Protein AF-A0A380JGJ1-F1 (afdb_monomer_lite)

Sequence (74 aa):
MQTAIDVINKIGTLGGVIGLGILAASFLLFMIGLGSQDNGRQQSGTIGMIAGGAFGVVWKLIFTAIATMLGAIG

Organism: NCBI:txid764290

Foldseek 3Di:
DVVVLVVLLVQLQVQLVQLVVQLVVLCVQLVVCVVVVPVVSVVSSVVSNCVSNVRSVVSNVVSNVVSVVVVVVD

pLDDT: mean 91.18, std 5.39, range [59.09, 96.5]

Structure (mmCIF, N/CA/C/O backbone):
data_AF-A0A380JGJ1-F1
#
_entry.id   AF-A0A380JGJ1-F1
#
loop_
_atom_site.group_PDB
_atom_site.id
_atom_site.type_symbol
_atom_site.label_atom_id
_atom_site.label_alt_id
_atom_site.label_comp_id
_atom_site.label_asym_id
_atom_site.label_entity_id
_atom_site.label_seq_id
_atom_site.pdbx_PDB_ins_code
_atom_site.Cartn_x
_atom_site.Cartn_y
_atom_site.Cartn_z
_atom_site.occupancy
_atom_site.B_iso_or_equiv
_atom_site.auth_seq_id
_atom_site.auth_comp_id
_atom_site.auth_asym_id
_atom_site.auth_atom_id
_atom_site.pdbx_PDB_model_num
ATOM 1 N N . MET A 1 1 ? -22.017 0.403 17.680 1.00 76.81 1 MET A N 1
ATOM 2 C CA . MET A 1 1 ? -20.540 0.517 17.702 1.00 76.81 1 MET A CA 1
ATOM 3 C C . MET A 1 1 ? -19.879 -0.395 16.682 1.00 76.81 1 MET A C 1
ATOM 5 O O . MET A 1 1 ? -19.102 0.116 15.888 1.00 76.81 1 MET A O 1
ATOM 9 N N . GLN A 1 2 ? -20.265 -1.673 16.595 1.00 83.12 2 GLN A N 1
ATOM 10 C CA . GLN A 1 2 ? -19.705 -2.621 15.620 1.00 83.12 2 GLN A CA 1
ATOM 11 C C . GLN A 1 2 ? -19.692 -2.117 14.163 1.00 83.12 2 GLN A C 1
ATOM 13 O O . GLN A 1 2 ? -18.652 -2.130 13.517 1.00 83.12 2 GLN A O 1
ATOM 18 N N . THR A 1 3 ? -20.803 -1.555 13.673 1.00 87.62 3 THR A N 1
ATOM 19 C CA . THR A 1 3 ? -20.891 -1.007 12.306 1.00 87.62 3 THR A CA 1
ATOM 20 C C . THR A 1 3 ? -19.856 0.088 12.026 1.00 87.62 3 THR A C 1
ATOM 22 O O . THR A 1 3 ? -19.331 0.168 10.921 1.00 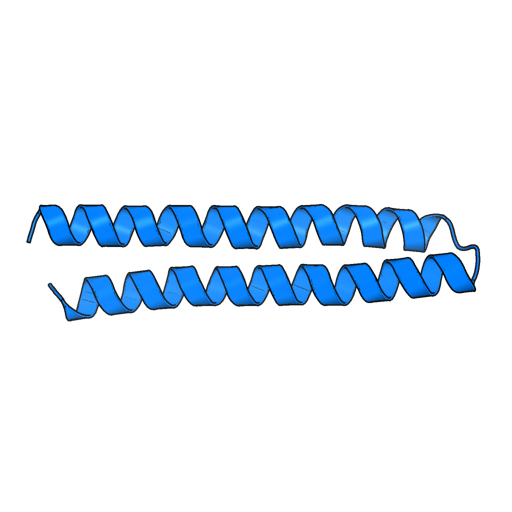87.62 3 THR A O 1
ATOM 25 N N . ALA A 1 4 ? -19.540 0.930 13.015 1.00 84.56 4 ALA A N 1
ATOM 26 C CA . ALA A 1 4 ? -18.552 1.997 12.856 1.00 84.56 4 ALA A CA 1
ATOM 27 C C . ALA A 1 4 ? -17.124 1.432 12.790 1.00 84.56 4 ALA A C 1
ATOM 29 O O . ALA A 1 4 ? -16.339 1.850 11.941 1.00 84.56 4 ALA A O 1
ATOM 30 N N . ILE A 1 5 ? -16.816 0.438 13.627 1.00 87.88 5 ILE A N 1
ATOM 31 C CA . ILE A 1 5 ? -15.535 -0.286 13.619 1.00 87.88 5 ILE A CA 1
ATOM 32 C C . ILE A 1 5 ? -15.320 -0.963 12.259 1.00 87.88 5 ILE A C 1
ATOM 34 O O . ILE A 1 5 ? -14.254 -0.829 11.656 1.00 87.88 5 ILE A O 1
ATOM 38 N N . ASP A 1 6 ? -16.353 -1.619 11.727 1.00 89.94 6 ASP A N 1
ATOM 39 C CA . ASP A 1 6 ? -16.293 -2.294 10.429 1.00 89.94 6 ASP A CA 1
ATOM 40 C C . ASP A 1 6 ? -16.061 -1.311 9.273 1.00 89.94 6 ASP A C 1
ATOM 42 O O . ASP A 1 6 ? -15.296 -1.600 8.350 1.00 89.94 6 ASP A O 1
ATOM 46 N N . VAL A 1 7 ? -16.683 -0.128 9.319 1.00 91.00 7 VAL A N 1
ATOM 47 C CA . VAL A 1 7 ? -16.455 0.936 8.328 1.00 91.00 7 VAL A CA 1
ATOM 48 C C . VAL A 1 7 ? -15.009 1.432 8.383 1.00 91.00 7 VAL A C 1
ATOM 50 O O . VAL A 1 7 ? -14.359 1.524 7.343 1.00 91.00 7 VAL A O 1
ATOM 53 N N . ILE A 1 8 ? -14.469 1.692 9.574 1.00 90.19 8 ILE A N 1
ATOM 54 C CA . ILE A 1 8 ? -13.088 2.166 9.753 1.00 90.19 8 ILE A CA 1
ATOM 55 C C . ILE A 1 8 ? -12.084 1.116 9.255 1.00 90.19 8 ILE A C 1
ATOM 57 O O . ILE A 1 8 ? -11.162 1.449 8.507 1.00 90.19 8 ILE A O 1
ATOM 61 N N . ASN A 1 9 ? -12.303 -0.163 9.570 1.00 90.06 9 ASN A N 1
ATOM 62 C CA . ASN A 1 9 ? -11.481 -1.263 9.061 1.00 90.06 9 ASN A CA 1
ATOM 63 C C . ASN A 1 9 ? -11.527 -1.374 7.529 1.00 90.06 9 ASN A C 1
ATOM 65 O O . ASN A 1 9 ? -10.497 -1.603 6.881 1.00 90.06 9 ASN A O 1
ATOM 69 N N . LYS A 1 10 ? -12.700 -1.167 6.919 1.00 91.44 10 LYS A N 1
ATOM 70 C CA . LYS A 1 10 ? -12.837 -1.121 5.455 1.00 91.44 10 LYS A CA 1
ATOM 71 C C . LYS A 1 10 ? -12.071 0.053 4.847 1.00 91.44 10 LYS A C 1
ATOM 73 O O . LYS A 1 10 ? -11.411 -0.141 3.830 1.00 91.44 10 LYS A O 1
ATOM 78 N N . ILE A 1 11 ? -12.085 1.230 5.475 1.00 90.69 11 ILE A N 1
ATOM 79 C CA . ILE A 1 11 ? -11.308 2.398 5.021 1.00 90.69 11 ILE A CA 1
ATOM 80 C C . ILE A 1 11 ? -9.801 2.121 5.104 1.00 90.69 11 ILE A C 1
ATOM 82 O O . ILE A 1 11 ? -9.064 2.425 4.163 1.00 90.69 11 ILE A O 1
ATOM 86 N N . GLY A 1 12 ? -9.337 1.496 6.189 1.00 87.81 12 GLY A N 1
ATOM 87 C CA . GLY A 1 12 ? -7.941 1.073 6.323 1.00 87.81 12 GLY A CA 1
ATOM 88 C C . GLY A 1 12 ? -7.522 0.084 5.237 1.00 87.81 12 GLY A C 1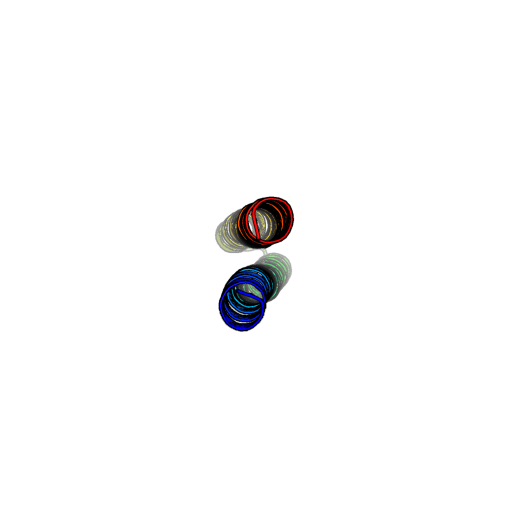
ATOM 89 O O . GLY A 1 12 ? -6.452 0.215 4.642 1.00 87.81 12 GLY A O 1
ATOM 90 N N . THR A 1 13 ? -8.399 -0.867 4.917 1.00 91.94 13 THR A N 1
ATOM 91 C CA . THR A 1 13 ? -8.178 -1.839 3.837 1.00 91.94 13 THR A CA 1
ATOM 92 C C . THR A 1 13 ? -8.134 -1.160 2.468 1.00 91.94 13 THR A C 1
ATOM 94 O O . THR A 1 13 ? -7.234 -1.446 1.682 1.00 91.94 13 THR A O 1
ATOM 97 N N . LEU A 1 14 ? -9.045 -0.220 2.202 1.00 92.44 14 LEU A N 1
ATOM 98 C CA . LEU A 1 14 ? -9.094 0.555 0.959 1.00 92.44 14 LEU A CA 1
ATOM 99 C C . LEU A 1 14 ? -7.799 1.327 0.706 1.00 92.44 14 LEU A C 1
ATOM 101 O O . LEU A 1 14 ? -7.244 1.222 -0.384 1.00 92.44 14 LEU A O 1
ATOM 105 N N . GLY A 1 15 ? -7.273 2.056 1.692 1.00 88.25 15 GLY A N 1
ATOM 106 C CA . GLY A 1 15 ? -6.007 2.767 1.486 1.00 88.25 15 GLY A CA 1
ATOM 107 C C . GLY A 1 15 ? -4.808 1.828 1.334 1.00 88.25 15 GLY A C 1
ATOM 108 O O . GLY A 1 15 ? -3.904 2.130 0.560 1.00 88.25 15 GLY A O 1
ATOM 109 N N . GLY A 1 16 ? -4.842 0.642 1.954 1.00 90.25 16 GLY A N 1
ATOM 110 C CA . GLY A 1 16 ? -3.881 -0.427 1.665 1.00 90.25 16 GLY A CA 1
ATOM 111 C C . GLY A 1 16 ? -3.924 -0.885 0.200 1.00 90.25 16 GLY A C 1
ATOM 112 O O . GLY A 1 16 ? -2.881 -0.999 -0.442 1.00 90.25 16 GLY A O 1
ATOM 113 N N . VAL A 1 17 ? -5.124 -1.084 -0.355 1.00 92.56 17 VAL A N 1
ATOM 114 C CA . VAL A 1 17 ? -5.325 -1.442 -1.772 1.00 92.56 17 VAL A CA 1
ATOM 115 C C . VAL A 1 17 ? -4.856 -0.322 -2.702 1.00 92.56 17 VAL A C 1
ATOM 117 O O . VAL A 1 17 ? -4.173 -0.597 -3.686 1.00 92.56 17 VAL A O 1
ATOM 120 N N . ILE A 1 18 ? -5.159 0.938 -2.380 1.00 93.00 18 ILE A N 1
ATOM 121 C CA . ILE A 1 18 ? -4.690 2.099 -3.152 1.00 93.00 18 ILE A CA 1
ATOM 122 C C . ILE A 1 18 ? -3.157 2.155 -3.157 1.00 93.00 18 ILE A C 1
ATOM 124 O O . ILE A 1 18 ? -2.556 2.311 -4.219 1.00 93.00 18 ILE A O 1
ATOM 128 N N . GLY A 1 19 ? -2.514 1.959 -2.001 1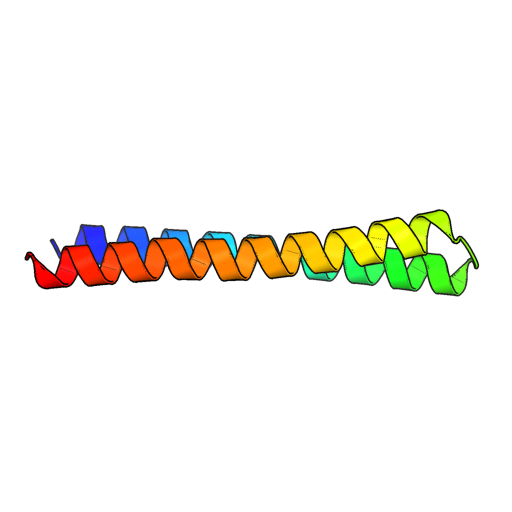.00 92.12 19 GLY A N 1
ATOM 129 C CA . GLY A 1 19 ? -1.054 1.908 -1.900 1.00 92.12 19 GLY A CA 1
ATOM 130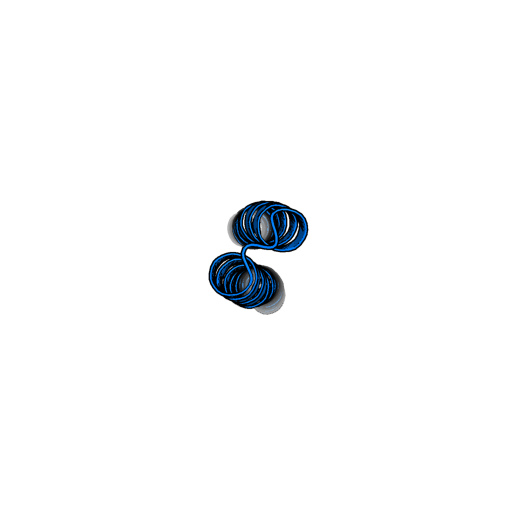 C C . GLY A 1 19 ? -0.432 0.795 -2.748 1.00 92.12 19 GLY A C 1
ATOM 131 O O . GLY A 1 19 ? 0.543 1.039 -3.458 1.00 92.12 19 GLY A O 1
ATOM 132 N N . LEU A 1 20 ? -1.040 -0.399 -2.762 1.00 92.69 20 LEU A N 1
ATOM 133 C CA . LEU A 1 20 ? -0.625 -1.495 -3.648 1.00 92.69 20 LEU A CA 1
ATOM 134 C C . LEU A 1 20 ? -0.800 -1.147 -5.131 1.00 92.69 20 LEU A C 1
ATOM 136 O O . LEU A 1 20 ? 0.069 -1.478 -5.933 1.00 92.69 20 LEU A O 1
ATOM 140 N N . GLY A 1 21 ? -1.881 -0.456 -5.500 1.00 94.38 21 GLY A N 1
ATOM 141 C CA . GLY A 1 21 ? -2.102 0.016 -6.869 1.00 94.38 21 GLY A CA 1
ATOM 142 C C . GLY A 1 21 ? -1.020 0.995 -7.331 1.00 94.38 21 GLY A C 1
ATOM 143 O O . GLY A 1 21 ? -0.462 0.834 -8.417 1.00 94.38 21 GLY A O 1
ATOM 144 N N . ILE A 1 22 ? -0.662 1.961 -6.480 1.00 93.94 22 ILE A N 1
ATOM 145 C CA . ILE A 1 22 ? 0.432 2.908 -6.741 1.00 93.94 22 ILE A CA 1
ATOM 146 C C . ILE A 1 22 ? 1.765 2.163 -6.866 1.00 93.94 22 ILE A C 1
ATOM 148 O O . ILE A 1 22 ? 2.527 2.423 -7.799 1.00 93.94 22 ILE A O 1
ATOM 152 N N . LEU A 1 23 ? 2.037 1.212 -5.968 1.00 94.31 23 LEU A N 1
ATOM 153 C CA . LEU A 1 23 ? 3.256 0.405 -5.999 1.00 94.31 23 LEU A CA 1
ATOM 154 C C . LEU A 1 23 ? 3.359 -0.398 -7.300 1.00 94.31 23 LEU A C 1
ATOM 156 O O . LEU A 1 23 ? 4.395 -0.350 -7.958 1.00 94.31 23 LEU A O 1
ATOM 160 N N . ALA A 1 24 ? 2.284 -1.075 -7.710 1.00 95.94 24 ALA A N 1
ATOM 161 C CA . ALA A 1 24 ? 2.247 -1.858 -8.941 1.00 95.94 24 ALA A CA 1
ATOM 162 C C . ALA A 1 24 ? 2.452 -0.985 -10.191 1.00 95.94 24 ALA A C 1
ATOM 164 O O . ALA A 1 24 ? 3.265 -1.322 -11.052 1.00 95.94 24 ALA A O 1
ATOM 165 N N . ALA A 1 25 ? 1.781 0.168 -10.275 1.00 95.00 25 ALA A N 1
ATOM 166 C CA . ALA A 1 25 ? 1.965 1.110 -11.381 1.00 95.00 25 ALA A CA 1
ATOM 167 C C . ALA A 1 25 ? 3.405 1.651 -11.444 1.00 95.00 25 ALA A C 1
ATOM 169 O O . ALA A 1 25 ? 3.995 1.759 -12.519 1.00 95.00 25 ALA A O 1
ATOM 170 N N . SER A 1 26 ? 3.996 1.937 -10.285 1.00 95.38 26 SER A N 1
ATOM 171 C CA . SER A 1 26 ? 5.367 2.444 -10.185 1.00 95.38 26 SER A CA 1
ATOM 172 C C . SER A 1 26 ? 6.411 1.377 -10.520 1.00 95.38 26 SER A C 1
ATOM 174 O O . SER A 1 26 ? 7.420 1.683 -11.154 1.00 95.38 26 SER A O 1
ATOM 176 N N . PHE A 1 27 ? 6.145 0.114 -10.175 1.00 95.56 27 PHE A N 1
ATOM 177 C CA . PHE A 1 27 ? 6.962 -1.026 -10.587 1.00 95.56 27 PHE A CA 1
ATOM 178 C C . PHE A 1 27 ? 6.952 -1.207 -12.110 1.00 95.56 27 PHE A C 1
ATOM 180 O O . PHE A 1 27 ? 8.007 -1.393 -12.716 1.00 95.56 27 PHE A O 1
ATOM 187 N N . LEU A 1 28 ? 5.787 -1.078 -12.755 1.00 95.06 28 LEU A N 1
ATOM 188 C CA . LEU A 1 28 ? 5.699 -1.106 -14.218 1.00 95.06 28 LEU A CA 1
ATOM 189 C C . LEU A 1 28 ? 6.498 0.038 -14.856 1.00 95.06 28 LEU A C 1
ATOM 191 O O . LEU A 1 28 ? 7.232 -0.191 -15.816 1.00 95.06 28 LEU A O 1
ATOM 195 N N . LEU A 1 29 ? 6.412 1.251 -14.302 1.00 93.50 29 LEU A N 1
ATOM 196 C CA . LEU A 1 29 ? 7.186 2.396 -14.784 1.00 93.50 29 LEU A CA 1
ATOM 197 C C . LEU A 1 29 ? 8.699 2.159 -14.662 1.00 93.50 29 LEU A C 1
ATOM 199 O O . LEU A 1 29 ? 9.446 2.448 -15.598 1.00 93.50 29 LEU A O 1
ATOM 203 N N . PHE A 1 30 ? 9.137 1.587 -13.539 1.00 95.75 30 PHE A N 1
ATOM 204 C CA . PHE A 1 30 ? 10.527 1.198 -13.317 1.00 95.75 30 PHE A CA 1
ATOM 205 C C . PHE A 1 30 ? 11.003 0.170 -14.353 1.00 95.75 30 PHE A C 1
ATOM 207 O O . PHE A 1 30 ? 12.045 0.366 -14.975 1.00 95.75 30 PHE A O 1
ATOM 214 N N . MET A 1 31 ? 10.215 -0.882 -14.598 1.00 96.50 31 MET A N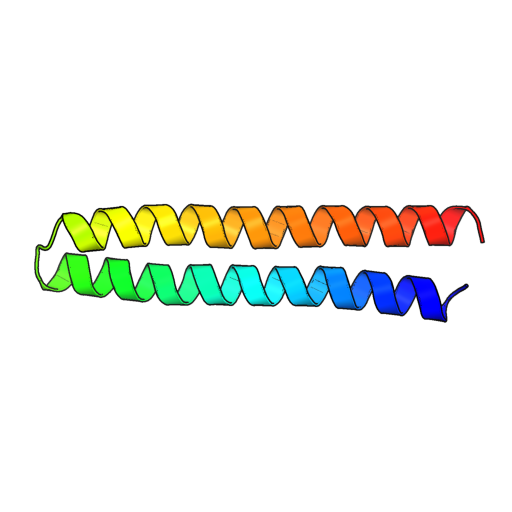 1
ATOM 215 C CA . MET A 1 31 ? 10.526 -1.921 -15.588 1.00 96.50 31 MET A CA 1
ATOM 216 C C . MET A 1 31 ? 10.628 -1.363 -17.011 1.00 96.50 31 MET A C 1
ATOM 218 O O . MET A 1 31 ? 11.536 -1.731 -17.756 1.00 96.50 31 MET A O 1
ATOM 222 N N . ILE A 1 32 ? 9.738 -0.439 -17.383 1.00 95.25 32 ILE A N 1
ATOM 223 C CA . ILE A 1 32 ? 9.815 0.261 -18.671 1.00 95.25 32 ILE A CA 1
ATOM 224 C C . ILE A 1 32 ? 11.101 1.094 -18.741 1.00 95.25 32 ILE A C 1
ATOM 226 O O . ILE A 1 32 ? 11.799 1.048 -19.750 1.00 95.25 32 ILE A O 1
ATOM 230 N N . GLY A 1 33 ? 11.440 1.814 -17.667 1.00 94.25 33 GLY A N 1
ATOM 231 C CA . GLY A 1 33 ? 12.673 2.596 -17.575 1.00 94.25 33 GLY A CA 1
ATOM 232 C C . GLY A 1 33 ? 13.944 1.749 -17.674 1.00 94.25 33 GLY A C 1
ATOM 233 O O . GLY A 1 33 ? 14.916 2.184 -18.291 1.00 94.25 33 GLY A O 1
ATOM 234 N N . LEU A 1 34 ? 13.942 0.533 -17.118 1.00 94.75 34 LEU A N 1
ATOM 235 C CA . LEU A 1 34 ? 15.024 -0.438 -17.302 1.00 94.75 34 LEU A CA 1
ATOM 236 C C . LEU A 1 34 ? 15.147 -0.860 -18.769 1.00 94.75 34 LEU A C 1
ATOM 238 O O . LEU A 1 34 ? 16.241 -0.820 -19.327 1.00 94.75 34 LEU A O 1
ATOM 242 N N . GLY A 1 35 ? 14.029 -1.215 -19.408 1.00 95.56 35 GLY A N 1
ATOM 243 C CA . GLY A 1 35 ? 14.010 -1.660 -20.804 1.00 95.56 35 GLY A CA 1
ATOM 244 C C . GLY A 1 35 ? 14.449 -0.585 -21.801 1.00 95.56 35 GLY A C 1
ATOM 245 O O . GLY A 1 35 ? 15.083 -0.903 -22.804 1.00 95.56 35 GLY A O 1
ATOM 246 N N . SER A 1 36 ? 14.158 0.688 -21.522 1.00 94.88 36 SER A N 1
ATOM 247 C CA . SER A 1 36 ? 14.551 1.814 -22.376 1.00 94.88 36 SER A CA 1
ATOM 248 C C . SER A 1 36 ? 15.848 2.509 -21.950 1.00 94.88 36 SER A C 1
ATOM 250 O O . SER A 1 36 ? 16.187 3.526 -22.547 1.00 94.88 36 SER A O 1
ATOM 252 N N . GLN A 1 37 ? 16.544 2.014 -20.915 1.00 94.19 37 GLN A N 1
ATOM 253 C CA . GLN A 1 37 ? 17.686 2.693 -20.276 1.00 94.19 37 GLN A CA 1
ATOM 254 C C . GLN A 1 37 ? 17.390 4.168 -19.920 1.00 94.19 37 GLN A C 1
ATOM 256 O O . GLN A 1 37 ? 18.264 5.032 -19.953 1.00 94.19 37 GLN A O 1
ATOM 261 N N . ASP A 1 38 ? 16.134 4.461 -19.569 1.00 95.25 38 ASP A N 1
ATOM 262 C CA . ASP A 1 38 ? 15.676 5.791 -19.168 1.00 95.25 38 ASP A CA 1
ATOM 263 C C . ASP A 1 38 ? 15.803 5.926 -17.650 1.00 95.25 38 ASP A C 1
ATOM 265 O O . ASP A 1 38 ? 14.960 5.454 -16.876 1.00 95.25 38 ASP A O 1
ATOM 269 N N . ASN A 1 39 ? 16.883 6.582 -17.230 1.00 93.62 39 ASN A N 1
ATOM 270 C CA . ASN A 1 39 ? 17.205 6.770 -15.821 1.00 93.62 39 ASN A CA 1
ATOM 271 C C . ASN A 1 39 ? 16.138 7.600 -15.078 1.00 93.62 39 ASN A C 1
ATOM 273 O O . ASN A 1 39 ? 15.917 7.394 -13.885 1.00 93.62 39 ASN A O 1
ATOM 277 N N . GLY A 1 40 ? 15.431 8.496 -15.779 1.00 94.44 40 GLY A N 1
ATOM 278 C CA . GLY A 1 40 ? 14.345 9.287 -15.201 1.00 94.44 40 GLY A CA 1
ATOM 279 C C . GLY A 1 40 ? 13.162 8.405 -14.810 1.00 94.44 40 GLY A C 1
ATOM 280 O O . GLY A 1 40 ? 12.687 8.458 -13.676 1.00 94.44 40 GLY A O 1
ATOM 281 N N . ARG A 1 41 ? 12.739 7.509 -15.709 1.00 91.56 41 ARG A N 1
ATOM 282 C CA . ARG A 1 41 ? 11.661 6.542 -15.431 1.00 91.56 41 ARG A CA 1
ATOM 283 C C . ARG A 1 41 ? 12.029 5.538 -14.343 1.00 91.56 41 ARG A C 1
ATOM 285 O O . ARG A 1 41 ? 11.174 5.205 -13.524 1.00 91.56 41 ARG A O 1
ATOM 292 N N . GLN A 1 42 ? 13.287 5.098 -14.288 1.00 93.69 42 GLN A N 1
ATOM 293 C CA . GLN A 1 42 ? 13.770 4.230 -13.207 1.00 93.69 42 GLN A CA 1
ATOM 294 C C . GLN A 1 42 ? 13.694 4.936 -11.847 1.00 93.69 42 GLN A C 1
ATOM 296 O O . GLN A 1 42 ? 13.185 4.375 -10.872 1.00 93.69 42 GLN A O 1
ATOM 301 N N . GLN A 1 43 ? 14.132 6.193 -11.776 1.00 95.56 43 GLN A N 1
ATOM 302 C CA . GLN A 1 43 ? 14.080 6.963 -10.539 1.00 95.56 43 GLN A CA 1
ATOM 303 C C . GLN A 1 43 ? 12.634 7.227 -10.100 1.00 95.56 43 GLN A C 1
ATOM 305 O O . GLN A 1 43 ? 12.284 6.957 -8.950 1.00 95.56 43 GLN A O 1
ATOM 310 N N . SER A 1 44 ? 11.771 7.689 -11.009 1.00 93.88 44 SER A N 1
ATOM 311 C CA . SER A 1 44 ? 10.355 7.927 -10.708 1.00 93.88 44 SER A CA 1
ATOM 312 C C . SER A 1 44 ? 9.627 6.649 -10.294 1.00 93.88 44 SER A C 1
ATOM 314 O O . SER A 1 44 ? 8.858 6.675 -9.335 1.00 93.88 44 SER A O 1
ATOM 316 N N . GLY A 1 45 ? 9.899 5.521 -10.958 1.00 92.94 45 GLY A N 1
ATOM 317 C CA . GLY A 1 45 ? 9.340 4.222 -10.587 1.00 92.94 45 GLY A CA 1
ATOM 318 C C . GLY A 1 45 ? 9.791 3.770 -9.197 1.00 92.94 45 GLY A C 1
ATOM 319 O O . GLY A 1 45 ? 8.973 3.336 -8.391 1.00 92.94 45 GLY A O 1
ATOM 320 N N . THR A 1 46 ? 11.068 3.959 -8.859 1.00 94.75 46 THR A N 1
ATOM 321 C CA . THR A 1 46 ? 11.595 3.654 -7.517 1.00 94.75 46 THR A CA 1
ATOM 322 C C . THR A 1 46 ? 10.923 4.498 -6.437 1.00 94.75 46 THR A C 1
ATOM 324 O O . THR A 1 46 ? 10.442 3.960 -5.439 1.00 94.75 46 THR A O 1
ATOM 327 N N . ILE A 1 47 ? 10.828 5.813 -6.652 1.00 95.00 47 ILE A N 1
ATOM 328 C CA . ILE A 1 47 ? 10.164 6.733 -5.719 1.00 95.00 47 ILE A CA 1
ATOM 329 C C . ILE A 1 47 ? 8.693 6.349 -5.548 1.00 95.00 47 ILE A C 1
ATOM 331 O O . ILE A 1 47 ? 8.204 6.271 -4.422 1.00 95.00 47 ILE A O 1
ATOM 335 N N . GLY A 1 48 ? 7.993 6.066 -6.646 1.00 94.12 48 GLY A N 1
ATOM 336 C CA . GLY A 1 48 ? 6.586 5.687 -6.617 1.00 94.12 48 GLY A CA 1
ATOM 337 C C . GLY A 1 48 ? 6.333 4.359 -5.897 1.00 94.12 48 GLY A C 1
ATOM 338 O O . GLY A 1 48 ? 5.359 4.246 -5.155 1.00 94.12 48 GLY A O 1
ATOM 339 N N . MET A 1 49 ? 7.230 3.374 -6.031 1.00 96.31 49 MET A N 1
ATOM 340 C CA . MET A 1 49 ? 7.134 2.109 -5.291 1.00 96.31 49 MET A CA 1
ATOM 341 C C . MET A 1 49 ? 7.262 2.330 -3.783 1.00 96.31 49 MET A C 1
ATOM 343 O O . MET A 1 49 ? 6.451 1.807 -3.017 1.00 96.31 49 MET A O 1
ATOM 347 N N . ILE A 1 50 ? 8.240 3.137 -3.358 1.00 95.00 50 ILE A N 1
ATOM 348 C CA . ILE A 1 50 ? 8.441 3.477 -1.944 1.00 95.00 50 ILE A CA 1
ATOM 349 C C . ILE A 1 50 ? 7.233 4.251 -1.413 1.00 95.00 50 ILE A C 1
ATOM 351 O O . ILE A 1 50 ? 6.695 3.898 -0.367 1.00 95.00 50 ILE A O 1
ATOM 355 N N . ALA A 1 51 ? 6.771 5.268 -2.143 1.00 93.38 51 ALA A N 1
ATOM 356 C CA . ALA A 1 51 ? 5.633 6.086 -1.743 1.00 93.38 51 ALA A CA 1
ATOM 357 C C . ALA A 1 51 ? 4.338 5.265 -1.646 1.00 93.38 51 ALA A C 1
ATOM 359 O O . ALA A 1 51 ? 3.639 5.352 -0.640 1.00 93.38 51 ALA A O 1
ATOM 360 N N . GLY A 1 52 ? 4.040 4.433 -2.648 1.00 92.50 52 GLY A N 1
ATOM 361 C CA . GLY A 1 52 ? 2.858 3.568 -2.661 1.00 92.50 52 GLY A CA 1
ATOM 362 C C . GLY A 1 52 ? 2.878 2.530 -1.541 1.00 92.50 52 GLY A C 1
ATOM 363 O O . GLY A 1 52 ? 1.889 2.374 -0.822 1.00 92.50 52 GLY A O 1
ATOM 364 N N . GLY A 1 53 ? 4.024 1.874 -1.334 1.00 91.88 53 GLY A N 1
ATOM 365 C CA . GLY A 1 53 ? 4.213 0.915 -0.245 1.00 91.88 53 GLY A CA 1
ATOM 366 C C . GLY A 1 53 ? 4.081 1.562 1.133 1.00 91.88 53 GLY A C 1
ATOM 367 O O . GLY A 1 53 ? 3.304 1.092 1.964 1.00 91.88 53 GLY A O 1
ATOM 368 N N . ALA A 1 54 ? 4.782 2.675 1.364 1.00 93.19 54 ALA A N 1
ATOM 369 C CA . ALA A 1 54 ? 4.733 3.401 2.629 1.00 93.19 54 ALA A CA 1
ATOM 370 C C . ALA A 1 54 ? 3.326 3.938 2.919 1.00 93.19 54 ALA A C 1
ATOM 372 O O . ALA A 1 54 ? 2.805 3.717 4.011 1.00 93.19 54 ALA A O 1
ATOM 373 N N . PHE A 1 55 ? 2.679 4.575 1.939 1.00 92.69 55 PHE A N 1
ATOM 374 C CA . PHE A 1 55 ? 1.313 5.075 2.079 1.00 92.69 55 PHE A CA 1
ATOM 375 C C . PHE A 1 55 ? 0.336 3.950 2.429 1.00 92.69 55 PHE A C 1
ATOM 377 O O . PHE A 1 55 ? -0.399 4.070 3.406 1.00 92.69 55 PHE A O 1
ATOM 384 N N . GLY A 1 56 ? 0.353 2.839 1.684 1.00 90.81 56 GLY A N 1
ATOM 385 C CA . GLY A 1 56 ? -0.571 1.727 1.913 1.00 9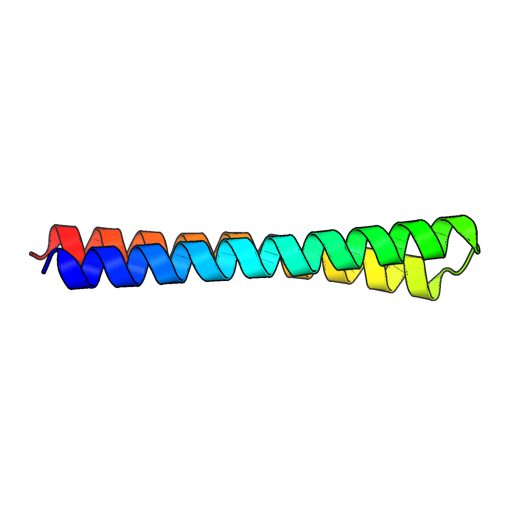0.81 56 GLY A CA 1
ATOM 386 C C . GLY A 1 56 ? -0.411 1.091 3.294 1.00 90.81 56 GLY A C 1
ATOM 387 O O . GLY A 1 56 ? -1.404 0.818 3.971 1.00 90.81 56 GLY A O 1
ATOM 388 N N . VAL A 1 57 ? 0.834 0.894 3.737 1.00 91.06 57 VAL A N 1
ATOM 389 C CA . VAL A 1 57 ? 1.138 0.326 5.058 1.00 91.06 57 VAL A CA 1
ATOM 390 C C . VAL A 1 57 ? 0.728 1.285 6.173 1.00 91.06 57 VAL A C 1
ATOM 392 O O . VAL A 1 57 ? -0.014 0.888 7.071 1.00 91.06 57 VAL A O 1
ATOM 395 N N . VAL A 1 58 ? 1.163 2.547 6.108 1.00 93.50 58 VAL A N 1
ATOM 396 C CA . VAL A 1 58 ? 0.870 3.555 7.138 1.00 93.50 58 VAL A CA 1
ATOM 397 C C . VAL A 1 58 ? -0.631 3.801 7.241 1.00 93.50 58 VAL A C 1
ATOM 399 O O . VAL A 1 58 ? -1.177 3.790 8.343 1.00 93.50 58 VAL A O 1
ATOM 402 N N . TRP A 1 59 ? -1.323 3.945 6.110 1.00 92.62 59 TRP A N 1
ATOM 403 C CA . TRP A 1 59 ? -2.769 4.136 6.090 1.00 92.62 59 TRP A CA 1
ATOM 404 C C . TRP A 1 59 ? -3.496 2.975 6.764 1.00 92.62 59 TRP A C 1
ATOM 406 O O . TRP A 1 59 ? -4.310 3.179 7.666 1.00 92.62 59 TRP A O 1
ATOM 416 N N . LYS A 1 60 ? -3.174 1.737 6.377 1.00 89.69 60 LYS A N 1
ATOM 417 C CA . LYS A 1 60 ? -3.806 0.557 6.967 1.00 89.69 60 LYS A CA 1
ATOM 418 C C . LYS A 1 60 ? -3.554 0.482 8.473 1.00 89.69 60 LYS A C 1
ATOM 420 O O . LYS A 1 60 ? -4.493 0.201 9.217 1.00 89.69 60 LYS A O 1
ATOM 425 N N . LEU A 1 61 ? -2.330 0.757 8.925 1.00 91.25 61 LEU A N 1
ATOM 426 C CA . LEU A 1 61 ? -1.972 0.750 10.346 1.00 91.25 61 LEU A CA 1
ATOM 427 C C . LEU A 1 61 ? -2.779 1.773 11.149 1.00 91.25 61 LEU A C 1
ATOM 429 O O . LEU A 1 61 ? -3.358 1.404 12.168 1.00 91.25 61 LEU A O 1
ATOM 433 N N . ILE A 1 62 ? -2.875 3.018 10.673 1.00 92.00 62 ILE A N 1
ATOM 434 C CA . ILE A 1 62 ? -3.615 4.090 11.358 1.00 92.00 62 ILE A CA 1
ATOM 435 C C . ILE A 1 62 ? -5.080 3.693 11.544 1.00 92.00 62 ILE A C 1
ATOM 437 O O . ILE A 1 62 ? -5.594 3.711 12.659 1.00 92.00 62 ILE A O 1
ATOM 441 N N . PHE A 1 63 ? -5.755 3.279 10.474 1.00 90.75 63 PHE A N 1
ATOM 442 C CA . PHE A 1 63 ? -7.180 2.958 10.548 1.00 90.75 63 PHE A CA 1
ATOM 443 C C . PHE A 1 63 ? -7.456 1.669 11.330 1.00 90.75 63 PHE A C 1
ATOM 445 O O . PHE A 1 63 ? -8.443 1.602 12.058 1.00 90.75 63 PHE A O 1
ATOM 452 N N . THR A 1 64 ? -6.562 0.679 11.267 1.00 89.94 64 THR A N 1
ATOM 453 C CA . THR A 1 64 ? -6.673 -0.530 12.102 1.00 89.94 64 THR A CA 1
ATOM 454 C C . THR A 1 64 ? -6.509 -0.191 13.587 1.00 89.94 64 THR A C 1
ATOM 456 O O . THR A 1 64 ? -7.268 -0.680 14.425 1.00 89.94 64 THR A O 1
ATOM 459 N N . ALA A 1 65 ? -5.561 0.688 13.929 1.00 90.38 65 ALA A N 1
ATOM 460 C CA . ALA A 1 65 ? -5.378 1.168 15.297 1.00 90.38 65 ALA A CA 1
ATOM 461 C C . ALA A 1 65 ? -6.615 1.929 15.796 1.00 90.38 65 ALA A C 1
ATOM 463 O O . ALA A 1 65 ? -7.104 1.642 16.886 1.00 90.38 65 ALA A O 1
ATOM 464 N N . ILE A 1 66 ? -7.182 2.823 14.977 1.00 89.69 66 ILE A N 1
ATOM 465 C CA . ILE A 1 66 ? -8.418 3.548 15.311 1.00 89.69 66 ILE A CA 1
ATOM 466 C C . ILE A 1 66 ? -9.574 2.571 15.551 1.00 89.69 66 ILE A C 1
ATOM 468 O O . ILE A 1 66 ? -10.274 2.695 16.553 1.00 89.69 66 ILE A O 1
ATOM 472 N N . ALA A 1 67 ? -9.766 1.582 14.674 1.00 88.75 67 ALA A N 1
ATOM 473 C CA . ALA A 1 67 ? -10.818 0.579 14.829 1.00 88.75 67 ALA A CA 1
ATOM 474 C C . ALA A 1 67 ? -10.656 -0.227 16.129 1.00 88.75 67 ALA A C 1
ATOM 476 O O . ALA A 1 67 ? -11.637 -0.479 16.827 1.00 88.75 67 ALA A O 1
ATOM 477 N N . THR A 1 68 ? -9.415 -0.573 16.478 1.00 89.62 68 THR A N 1
ATOM 478 C CA . THR A 1 68 ? -9.081 -1.291 17.716 1.00 89.62 68 THR A CA 1
ATOM 479 C C . THR A 1 68 ? -9.395 -0.449 18.951 1.00 89.62 68 THR A C 1
ATOM 481 O O . THR A 1 68 ? -10.040 -0.936 19.874 1.00 89.62 68 THR A O 1
ATOM 484 N N . MET A 1 69 ? -8.999 0.829 18.961 1.00 88.62 69 MET A N 1
ATOM 485 C CA . MET A 1 69 ? -9.303 1.741 20.069 1.00 88.62 69 MET A CA 1
ATOM 486 C C . MET A 1 69 ? -10.810 1.967 20.216 1.00 88.62 69 MET A C 1
ATOM 488 O O . MET A 1 69 ? -11.321 1.963 21.330 1.00 88.62 69 MET A O 1
ATOM 492 N N . LEU A 1 70 ? -11.536 2.104 19.103 1.00 86.38 70 LEU A N 1
ATOM 493 C CA . LEU A 1 70 ? -12.988 2.276 19.124 1.00 86.38 70 LEU A CA 1
ATOM 494 C C . LEU A 1 70 ? -13.708 1.026 19.658 1.00 86.38 70 LEU A C 1
ATOM 496 O O . LEU A 1 70 ? -14.710 1.155 20.353 1.00 86.38 70 LEU A O 1
ATOM 500 N N . GLY A 1 71 ? -13.184 -0.167 19.367 1.00 82.06 71 GLY A N 1
ATOM 501 C CA . GLY A 1 71 ? -13.677 -1.431 19.921 1.00 82.06 71 GLY A CA 1
ATOM 502 C C . GLY A 1 71 ? -13.291 -1.690 21.375 1.00 82.06 71 GLY A C 1
ATOM 503 O O . GLY A 1 71 ? -13.922 -2.516 22.014 1.00 82.06 71 GLY A O 1
ATOM 504 N N . ALA A 1 72 ? -12.281 -1.000 21.912 1.00 82.56 72 ALA A N 1
ATOM 505 C CA . ALA A 1 72 ? -11.898 -1.112 23.321 1.00 82.56 72 ALA A CA 1
ATOM 506 C C . ALA A 1 72 ? -12.734 -0.211 24.248 1.00 82.56 72 ALA A C 1
ATOM 508 O O . ALA A 1 72 ? -12.762 -0.432 25.456 1.00 82.56 72 ALA A O 1
ATOM 509 N N . ILE A 1 73 ? -13.373 0.826 23.696 1.00 80.12 73 ILE A N 1
ATOM 510 C CA . ILE A 1 73 ? -14.191 1.797 24.443 1.00 80.12 73 ILE A CA 1
ATOM 511 C C . ILE A 1 73 ? -15.683 1.406 24.427 1.00 80.12 73 ILE A C 1
ATOM 513 O O . ILE A 1 73 ? -16.444 1.871 25.276 1.00 80.12 73 ILE A O 1
ATOM 517 N N . GLY A 1 74 ? -16.101 0.581 23.463 1.00 59.09 74 GLY A N 1
ATOM 518 C CA . GLY A 1 74 ? -17.489 0.172 23.232 1.00 59.09 74 GLY A CA 1
ATOM 519 C C . GLY A 1 74 ? -17.794 -1.261 23.613 1.00 59.09 74 GLY A C 1
ATOM 520 O O . GLY A 1 74 ? -18.970 -1.514 23.955 1.00 59.09 74 GLY A O 1
#

Radius of gyration: 16.6 Å; chains: 1; bounding box: 39×12×47 Å

Secondary structure (DSSP, 8-state):
-HHHHHHHHHHHHHHHHHHHHHHHHHHHHHHHHHHTT-HHHHHHHHHHHHHHHHHHHHHHHHHHHHHHHHHHH-